Protein AF-A0AAN5C250-F1 (afdb_monomer_lite)

Foldseek 3Di:
DPPPPDLVVLLVVLCVCVVPVPDAAEAEDADCVQCPPPDPNVCLVVVLVVDPVSVVVVVVVQVVSCVVRVHRYYHYPD

Structure (mmCIF, N/CA/C/O backbone):
data_AF-A0AAN5C250-F1
#
_entry.id   AF-A0AAN5C250-F1
#
loop_
_atom_site.group_PDB
_atom_site.id
_atom_site.type_symbol
_atom_site.label_atom_id
_atom_site.label_alt_id
_atom_site.label_comp_id
_atom_site.label_asym_id
_atom_site.label_entity_id
_atom_site.label_seq_id
_atom_site.pdbx_PDB_ins_code
_atom_site.Cartn_x
_atom_site.Cartn_y
_atom_site.Cartn_z
_atom_site.occupancy
_atom_site.B_iso_or_equiv
_atom_site.auth_seq_id
_atom_site.auth_comp_id
_atom_site.auth_asym_id
_atom_site.auth_atom_id
_atom_site.pdbx_PDB_model_num
ATOM 1 N N . MET A 1 1 ? 8.692 13.920 -5.330 1.00 46.88 1 MET A N 1
ATOM 2 C CA . MET A 1 1 ? 7.430 14.067 -4.583 1.00 46.88 1 MET A CA 1
ATOM 3 C C . MET A 1 1 ? 7.755 14.750 -3.262 1.00 46.88 1 MET A C 1
ATOM 5 O O . MET A 1 1 ? 8.031 14.057 -2.294 1.00 46.88 1 MET A O 1
ATOM 9 N N . SER A 1 2 ? 7.846 16.083 -3.214 1.00 47.72 2 SER A N 1
ATOM 10 C CA . SER A 1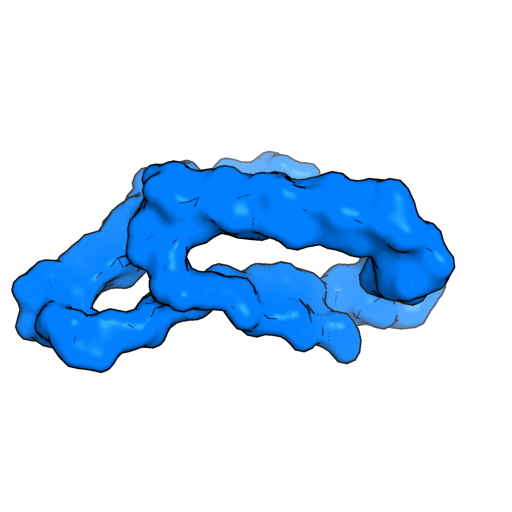 2 ? 7.809 16.761 -1.911 1.00 47.72 2 SER A CA 1
ATOM 11 C C . SER A 1 2 ? 6.344 16.795 -1.494 1.00 47.72 2 SER A C 1
ATOM 13 O O . SER A 1 2 ? 5.557 17.563 -2.043 1.00 47.72 2 SER A O 1
ATOM 15 N N . SER A 1 3 ? 5.943 15.869 -0.632 1.00 55.84 3 SER A N 1
ATOM 16 C CA . SER A 1 3 ? 4.593 15.851 -0.091 1.00 55.84 3 SER A CA 1
ATOM 17 C C . SER A 1 3 ? 4.495 16.926 0.988 1.00 55.84 3 SER A C 1
ATOM 19 O O . SER A 1 3 ? 4.835 16.680 2.139 1.00 55.84 3 SER A O 1
ATOM 21 N N . ASP A 1 4 ? 3.975 18.099 0.630 1.00 61.25 4 ASP A N 1
ATOM 22 C CA . ASP A 1 4 ? 3.410 19.047 1.611 1.00 61.25 4 ASP A CA 1
ATOM 23 C C . ASP A 1 4 ? 2.188 18.455 2.348 1.00 61.25 4 ASP A C 1
ATOM 25 O O . ASP A 1 4 ? 1.620 19.063 3.251 1.00 61.25 4 ASP A O 1
ATOM 29 N N . MET A 1 5 ? 1.772 17.243 1.973 1.00 62.28 5 MET A N 1
ATOM 30 C CA . M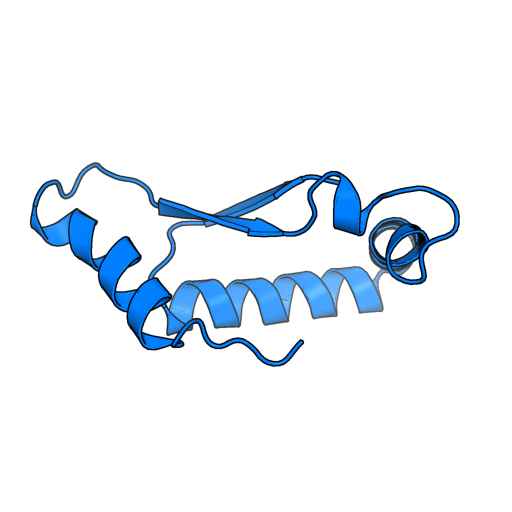ET A 1 5 ? 0.787 16.448 2.682 1.00 62.28 5 MET A CA 1
ATOM 31 C C . MET A 1 5 ? 1.476 15.724 3.840 1.00 62.28 5 MET A C 1
ATOM 33 O O . MET A 1 5 ? 2.285 14.820 3.621 1.00 62.28 5 MET A O 1
ATOM 37 N N . SER A 1 6 ? 1.178 16.140 5.070 1.00 75.38 6 SER A N 1
ATOM 38 C CA . SER A 1 6 ? 1.721 15.485 6.255 1.00 75.38 6 SER A CA 1
ATOM 39 C C . SER A 1 6 ? 1.211 14.045 6.337 1.00 75.38 6 SER A C 1
ATOM 41 O O . SER A 1 6 ? 0.039 13.770 6.080 1.00 75.38 6 SER A O 1
ATOM 43 N N . GLU A 1 7 ? 2.077 13.117 6.752 1.00 82.25 7 GLU A N 1
ATOM 44 C CA . GLU A 1 7 ? 1.675 11.742 7.092 1.00 82.25 7 GLU A CA 1
ATOM 45 C C . GLU A 1 7 ? 0.544 11.711 8.139 1.00 82.25 7 GLU A C 1
ATOM 47 O O . GLU A 1 7 ? -0.240 10.768 8.207 1.00 82.25 7 GLU A O 1
ATOM 52 N N . GLU A 1 8 ? 0.417 12.789 8.916 1.00 88.75 8 GLU A N 1
ATOM 53 C CA . GLU A 1 8 ? -0.669 13.018 9.861 1.00 88.75 8 GLU A CA 1
ATOM 54 C C . GLU A 1 8 ? -2.053 13.000 9.196 1.00 88.75 8 GLU A C 1
ATOM 56 O O . GLU A 1 8 ? -2.997 12.472 9.784 1.00 88.75 8 GLU A O 1
ATOM 61 N N . LEU A 1 9 ? -2.184 13.496 7.958 1.00 92.56 9 LEU A N 1
ATOM 62 C CA . LEU A 1 9 ? -3.463 13.498 7.247 1.00 92.56 9 LEU A CA 1
ATOM 63 C C . LEU A 1 9 ? -3.988 12.075 7.021 1.00 92.56 9 LEU A C 1
ATOM 65 O O . LEU A 1 9 ? -5.190 11.846 7.132 1.00 92.56 9 LEU A O 1
ATOM 69 N N . PHE A 1 10 ? -3.115 11.103 6.745 1.00 93.81 10 PHE A N 1
ATOM 70 C CA . PHE A 1 10 ? -3.536 9.710 6.562 1.00 93.81 10 PHE A CA 1
ATOM 71 C C . PHE A 1 10 ? -4.154 9.141 7.835 1.00 93.81 10 PHE A C 1
ATOM 73 O O . PHE A 1 10 ? -5.247 8.574 7.790 1.00 93.81 10 PHE A O 1
ATOM 80 N N . THR A 1 11 ? -3.506 9.375 8.974 1.00 94.19 11 THR A N 1
ATOM 81 C CA . THR A 1 11 ? -4.029 8.963 10.278 1.00 94.19 11 THR A CA 1
ATOM 82 C C . THR A 1 11 ? -5.329 9.697 10.616 1.00 94.19 11 THR A C 1
ATOM 84 O O . THR A 1 11 ? -6.281 9.067 11.071 1.00 94.19 11 THR A O 1
ATOM 87 N N . GLN A 1 12 ? -5.420 11.006 10.351 1.00 95.12 12 GLN A N 1
ATOM 88 C CA . GLN A 1 12 ? -6.637 11.793 10.595 1.00 95.12 12 GLN A CA 1
ATOM 89 C C . GLN A 1 12 ? -7.823 11.304 9.749 1.00 95.12 12 GLN A C 1
ATOM 91 O O . GLN A 1 12 ? -8.934 11.171 10.261 1.00 95.12 12 GLN A O 1
ATOM 96 N N . VAL A 1 13 ? -7.599 10.984 8.470 1.00 95.25 13 VAL A N 1
ATOM 97 C CA . VAL A 1 13 ? -8.644 10.443 7.585 1.00 95.25 13 VAL A CA 1
ATOM 98 C C . VAL A 1 13 ? -9.099 9.061 8.061 1.00 95.25 13 VAL A C 1
ATOM 100 O O . VAL A 1 13 ? -10.302 8.801 8.119 1.00 95.25 13 VAL A O 1
ATOM 103 N N . ALA A 1 14 ? -8.175 8.185 8.462 1.00 95.25 14 ALA A N 1
ATOM 104 C CA . ALA A 1 14 ? -8.530 6.885 9.028 1.00 95.25 14 ALA A CA 1
ATOM 105 C C . ALA A 1 14 ? -9.315 7.012 10.351 1.00 95.25 14 ALA A C 1
ATOM 107 O O . ALA A 1 14 ? -10.251 6.240 10.581 1.00 95.25 14 ALA A O 1
ATOM 108 N N . ALA A 1 15 ? -8.992 8.010 11.183 1.00 96.00 15 ALA A N 1
ATOM 109 C CA . ALA A 1 15 ? -9.649 8.279 12.466 1.00 96.00 15 ALA A CA 1
ATOM 110 C C . ALA A 1 15 ? -11.109 8.751 12.337 1.00 96.00 15 ALA A C 1
ATOM 112 O O . ALA A 1 15 ? -11.863 8.687 13.304 1.00 96.00 15 ALA A O 1
ATOM 113 N N . VAL A 1 16 ? -11.585 9.129 11.142 1.00 96.94 16 VAL A N 1
ATOM 114 C CA . VAL A 1 16 ? -13.018 9.419 10.910 1.00 96.94 16 VAL A CA 1
ATOM 115 C C . VAL A 1 16 ? -13.907 8.210 11.251 1.00 96.94 16 VAL A C 1
ATOM 117 O O . VAL A 1 16 ? -15.089 8.369 11.572 1.00 96.94 16 VAL A O 1
ATOM 120 N N . LYS A 1 17 ? -13.343 6.995 11.264 1.00 97.12 17 LYS A N 1
ATOM 121 C CA . LYS A 1 17 ? -14.023 5.785 11.747 1.00 97.12 17 LYS A CA 1
ATOM 122 C C . LYS A 1 17 ? -14.463 5.870 13.211 1.00 97.12 17 LYS A C 1
ATOM 124 O O . LYS A 1 17 ? -15.450 5.225 13.552 1.00 97.12 17 LYS A O 1
ATOM 129 N N . ASP A 1 18 ? -13.840 6.705 14.040 1.00 96.81 18 ASP A N 1
ATOM 130 C CA . ASP A 1 18 ? -14.267 6.922 15.430 1.00 96.81 18 ASP A CA 1
ATOM 131 C C . ASP A 1 18 ? -15.668 7.551 15.502 1.00 96.81 18 ASP A C 1
ATOM 133 O O . ASP A 1 18 ? -16.427 7.300 16.437 1.00 96.81 18 ASP A O 1
ATOM 137 N N . LEU A 1 19 ? -16.054 8.317 14.474 1.00 97.75 19 LEU A N 1
ATOM 138 C CA . LEU A 1 19 ? -17.389 8.912 14.350 1.00 97.75 19 LEU A CA 1
ATOM 139 C C . LEU A 1 19 ? -18.422 7.920 13.799 1.00 97.75 19 LEU A C 1
ATOM 141 O O . LEU A 1 19 ? -19.607 8.000 14.125 1.00 97.75 19 LEU A O 1
ATOM 145 N N . LYS A 1 20 ? -17.994 6.994 12.935 1.00 97.62 20 LYS A N 1
ATOM 146 C CA . LYS A 1 20 ? -18.846 5.955 12.344 1.00 97.62 20 LYS A CA 1
ATOM 147 C C . LYS A 1 20 ? -18.044 4.657 12.172 1.00 97.62 20 LYS A C 1
ATOM 149 O O . LYS A 1 20 ? -17.460 4.445 11.107 1.00 97.62 20 LYS A O 1
ATOM 154 N N . PRO A 1 21 ? -18.089 3.742 13.161 1.00 96.69 21 PRO A N 1
ATOM 155 C CA . PRO A 1 21 ? -17.257 2.531 13.173 1.00 96.69 21 PRO A CA 1
ATOM 156 C C . PRO A 1 21 ? -17.485 1.558 12.008 1.00 96.69 21 PRO A C 1
ATOM 158 O O . PRO A 1 21 ? -16.672 0.668 11.774 1.00 96.69 21 PRO A O 1
ATOM 161 N N . SER A 1 22 ? -18.595 1.697 11.275 1.00 97.69 22 SER A N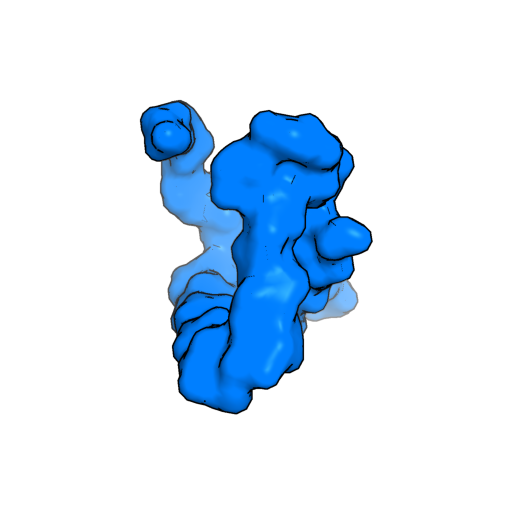 1
ATOM 162 C CA . SER A 1 22 ? -18.891 0.886 10.089 1.00 97.69 22 SER A CA 1
ATOM 163 C C . SER A 1 22 ? -18.217 1.379 8.806 1.00 97.69 22 SER A C 1
ATOM 165 O O . SER A 1 22 ? -18.294 0.686 7.792 1.00 97.69 22 SER A O 1
ATOM 167 N N . LEU A 1 23 ? -17.579 2.556 8.816 1.00 97.94 23 LEU A N 1
ATOM 168 C CA . LEU A 1 23 ? -16.836 3.047 7.659 1.00 97.94 23 LEU A CA 1
ATOM 169 C C . LEU A 1 23 ? -15.609 2.181 7.378 1.00 97.94 23 LEU A C 1
ATOM 171 O O . LEU A 1 23 ? -14.960 1.656 8.283 1.00 97.94 23 LEU A O 1
ATOM 175 N N . LYS A 1 24 ? -15.291 2.080 6.090 1.00 97.94 24 LYS A N 1
ATOM 176 C CA . LYS A 1 24 ? -14.077 1.462 5.577 1.00 97.94 24 LYS A CA 1
ATOM 177 C C . LYS A 1 24 ? -13.339 2.493 4.749 1.00 97.94 24 LYS A C 1
ATOM 179 O O . LYS A 1 24 ? -13.929 3.080 3.844 1.00 97.94 24 LYS A O 1
ATOM 184 N N . ILE A 1 25 ? -12.085 2.738 5.102 1.00 97.50 25 ILE A N 1
ATOM 185 C CA . ILE A 1 25 ? -11.252 3.750 4.457 1.00 97.50 25 ILE A CA 1
ATOM 186 C C . ILE A 1 25 ? -10.147 3.032 3.695 1.00 97.50 25 ILE A C 1
ATOM 188 O O . ILE A 1 25 ? -9.394 2.253 4.278 1.00 97.50 25 ILE A O 1
ATOM 192 N N . TYR A 1 26 ? -10.058 3.301 2.398 1.00 97.44 26 TYR A N 1
ATOM 193 C CA . TYR A 1 26 ? -9.096 2.678 1.498 1.00 97.44 26 TYR A CA 1
ATOM 194 C C . TYR A 1 26 ? -8.100 3.725 1.015 1.00 97.44 26 TYR A C 1
ATOM 196 O O . TYR A 1 26 ? -8.466 4.882 0.807 1.00 97.44 26 TYR A O 1
ATOM 204 N N . VAL A 1 27 ? -6.854 3.307 0.820 1.00 95.62 27 VAL A N 1
ATOM 205 C CA . VAL A 1 27 ? -5.853 4.102 0.105 1.00 95.62 27 VAL A CA 1
ATOM 206 C C . VAL A 1 27 ? -5.826 3.651 -1.350 1.00 95.62 27 VAL 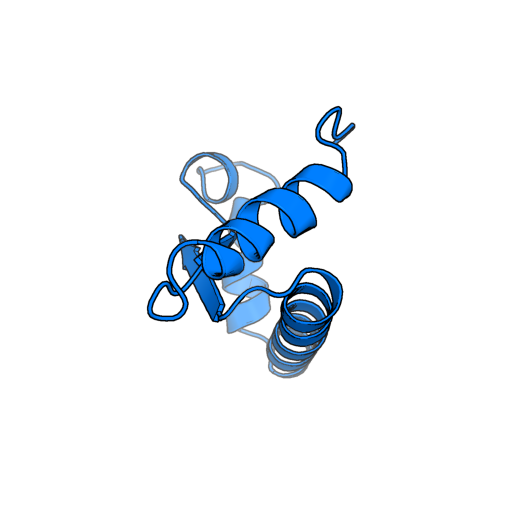A C 1
ATOM 208 O O . VAL A 1 27 ? -5.714 2.455 -1.610 1.00 95.62 27 VAL A O 1
ATOM 211 N N . SER A 1 28 ? -5.940 4.587 -2.291 1.00 96.69 28 SER A N 1
ATOM 212 C CA . SER A 1 28 ? -5.782 4.287 -3.716 1.00 96.69 28 SER A CA 1
ATOM 213 C C . SER A 1 28 ? -4.341 4.546 -4.154 1.00 96.69 28 SER A C 1
ATOM 215 O O . SER A 1 28 ? -3.726 5.530 -3.735 1.00 96.69 28 SER A O 1
ATOM 217 N N . VAL A 1 29 ? -3.784 3.641 -4.957 1.00 96.12 29 VAL A N 1
ATOM 218 C CA . VAL A 1 29 ? -2.452 3.771 -5.560 1.00 96.12 29 VAL A CA 1
ATOM 219 C C . VAL A 1 29 ? -2.608 3.671 -7.069 1.00 96.12 29 VAL A C 1
ATOM 221 O O . VAL A 1 29 ? -3.143 2.680 -7.558 1.00 96.12 29 VAL A O 1
ATOM 224 N N . GLY A 1 30 ? -2.091 4.670 -7.783 1.00 95.94 30 GLY A N 1
ATOM 225 C CA . GLY A 1 30 ? -2.194 4.778 -9.234 1.00 95.94 30 GLY A CA 1
ATOM 226 C C . GLY A 1 30 ? -2.868 6.084 -9.638 1.00 95.94 30 GLY A C 1
ATOM 227 O O . GLY A 1 30 ? -2.393 7.162 -9.267 1.00 95.94 30 GLY A O 1
ATOM 228 N N . GLY A 1 31 ? -3.958 5.971 -10.387 1.00 97.25 31 GLY A N 1
ATOM 229 C CA . GLY A 1 31 ? -4.685 7.067 -11.005 1.00 97.25 31 GLY A CA 1
ATOM 230 C C . GLY A 1 31 ? -4.099 7.454 -12.358 1.00 97.25 31 GLY A C 1
ATOM 231 O O . GLY A 1 31 ? -2.937 7.177 -12.662 1.00 97.25 31 GLY A O 1
ATOM 232 N N . TRP A 1 32 ? -4.905 8.161 -13.157 1.00 96.25 32 TRP A N 1
ATOM 233 C CA . TRP A 1 32 ? -4.576 8.506 -14.545 1.00 96.25 32 TRP A CA 1
ATOM 234 C C . TRP A 1 32 ? -3.149 9.036 -14.718 1.00 96.25 32 TRP A C 1
ATOM 236 O O . TRP A 1 32 ? -2.392 8.486 -15.498 1.00 96.25 32 TRP A O 1
ATOM 246 N N . THR A 1 33 ? -2.738 10.049 -13.947 1.00 95.25 33 THR A N 1
ATOM 247 C CA . THR A 1 33 ? -1.398 10.657 -14.058 1.00 95.25 33 THR A CA 1
ATOM 248 C C . THR A 1 33 ? -0.257 9.679 -13.765 1.00 95.25 33 THR A C 1
ATOM 250 O O . THR A 1 33 ? 0.832 9.830 -14.310 1.00 95.25 33 THR A O 1
ATOM 253 N N . PHE A 1 34 ? -0.474 8.696 -12.886 1.00 95.94 34 PHE A N 1
ATOM 254 C CA . PHE A 1 34 ? 0.532 7.682 -12.570 1.00 95.94 34 PHE A CA 1
ATOM 255 C C . PHE A 1 34 ? 0.643 6.639 -13.690 1.00 95.94 34 PHE A C 1
ATOM 257 O O . PHE A 1 34 ? 1.743 6.163 -13.972 1.00 95.94 34 PHE A O 1
ATOM 264 N N . SER A 1 35 ? -0.476 6.320 -14.338 1.00 95.44 35 SER A N 1
ATOM 265 C CA . SER A 1 35 ? -0.564 5.328 -15.414 1.00 95.44 35 SER A CA 1
ATOM 266 C C . SER A 1 35 ? -0.503 5.925 -16.828 1.00 95.44 35 SER A C 1
ATOM 268 O O . SER A 1 35 ? -0.561 5.172 -17.800 1.00 95.44 35 SER A O 1
ATOM 270 N N . ASP A 1 36 ? -0.389 7.251 -16.962 1.00 96.69 36 ASP A N 1
ATOM 271 C CA . ASP A 1 36 ? -0.444 7.953 -18.248 1.00 96.69 36 ASP A CA 1
ATOM 272 C C . ASP A 1 36 ? 0.707 7.527 -19.163 1.00 96.69 36 ASP A C 1
ATOM 274 O O . ASP A 1 36 ? 1.818 7.231 -18.706 1.00 96.69 36 ASP A O 1
ATOM 278 N N . ASN A 1 37 ? 0.446 7.506 -20.467 1.00 95.00 37 ASN A N 1
ATOM 279 C CA . ASN A 1 37 ? 1.410 7.030 -21.450 1.00 95.00 37 ASN A CA 1
ATOM 280 C C . ASN A 1 37 ? 2.674 7.893 -21.472 1.00 95.00 37 ASN A C 1
ATOM 282 O O . ASN A 1 37 ? 2.647 9.091 -21.197 1.00 95.00 37 ASN A O 1
ATOM 286 N N . ASP A 1 38 ? 3.795 7.255 -21.814 1.00 95.69 38 ASP A N 1
ATOM 287 C CA . ASP A 1 38 ? 5.106 7.899 -21.943 1.00 95.69 38 ASP A CA 1
ATOM 288 C C . ASP A 1 38 ? 5.632 8.549 -20.641 1.00 95.69 38 ASP A C 1
ATOM 290 O O . ASP A 1 38 ? 6.583 9.335 -20.663 1.00 95.69 38 ASP A O 1
ATOM 294 N N . THR A 1 39 ? 5.064 8.187 -19.482 1.00 95.69 39 THR A N 1
ATOM 295 C CA . THR A 1 39 ? 5.574 8.571 -18.157 1.00 95.69 39 THR A CA 1
ATOM 296 C C . THR A 1 39 ? 6.490 7.501 -17.561 1.00 95.69 39 THR A C 1
ATOM 298 O O . THR A 1 39 ? 6.412 6.315 -17.875 1.00 95.69 39 THR A O 1
ATOM 301 N N . VAL A 1 40 ? 7.356 7.906 -16.628 1.00 96.81 40 VAL A N 1
ATOM 302 C CA . VAL A 1 40 ? 8.255 6.975 -15.917 1.00 96.81 40 VAL A CA 1
ATOM 303 C C . VAL A 1 40 ? 7.521 6.016 -14.973 1.00 96.81 40 VAL A C 1
ATOM 305 O O . VAL A 1 40 ? 8.097 5.017 -14.550 1.00 96.81 40 VAL A O 1
ATOM 308 N N . THR A 1 41 ? 6.272 6.321 -14.614 1.00 96.88 41 THR A N 1
ATOM 309 C CA . THR A 1 41 ? 5.445 5.507 -13.715 1.00 96.88 41 THR A CA 1
ATOM 310 C C . THR A 1 41 ? 4.544 4.524 -14.459 1.00 96.88 41 THR A C 1
ATOM 312 O O . THR A 1 41 ? 4.245 3.468 -13.901 1.00 96.88 41 THR A O 1
ATOM 315 N N . GLN A 1 42 ? 4.221 4.792 -15.731 1.00 97.31 42 GLN A N 1
ATOM 316 C CA . GLN A 1 42 ? 3.421 3.923 -16.601 1.00 97.31 42 GLN A CA 1
ATOM 317 C C . GLN A 1 42 ? 3.805 2.426 -16.545 1.00 97.31 42 GLN A C 1
ATOM 319 O O . GLN A 1 42 ? 2.913 1.596 -16.350 1.00 97.31 42 GLN A O 1
ATOM 324 N N . PRO A 1 43 ? 5.088 2.015 -16.673 1.00 97.62 43 PRO A N 1
ATOM 325 C CA . PRO A 1 43 ? 5.419 0.590 -16.713 1.00 97.62 43 PRO A CA 1
ATOM 326 C C . PRO A 1 43 ? 5.332 -0.101 -15.345 1.00 97.62 43 PRO A C 1
ATOM 328 O O . PRO A 1 43 ? 5.331 -1.332 -15.289 1.00 97.62 43 PRO A O 1
ATOM 331 N N . LEU A 1 44 ? 5.268 0.642 -14.233 1.00 97.38 44 LEU A N 1
ATOM 332 C CA . LEU A 1 44 ? 5.503 0.090 -12.896 1.00 97.38 44 LEU A CA 1
ATOM 333 C C . LEU A 1 44 ? 4.476 -0.970 -12.496 1.00 97.38 44 LEU A C 1
ATOM 335 O O . LEU A 1 44 ? 4.869 -2.022 -11.992 1.00 97.38 44 LEU A O 1
ATOM 339 N N . PHE A 1 45 ? 3.182 -0.747 -12.743 1.00 97.75 45 PHE A N 1
ATOM 340 C CA . PHE A 1 45 ? 2.173 -1.766 -12.437 1.00 97.75 45 PHE A CA 1
ATOM 341 C C . PHE A 1 45 ? 2.349 -3.022 -13.290 1.00 97.75 45 PHE A C 1
ATOM 343 O O . PHE A 1 45 ? 2.279 -4.128 -12.754 1.00 97.75 45 PHE A O 1
ATOM 350 N N . GLY A 1 46 ? 2.673 -2.870 -14.578 1.00 98.00 46 GLY A N 1
ATOM 351 C CA . GLY A 1 46 ? 2.980 -3.994 -15.464 1.00 98.00 46 GLY A CA 1
ATOM 352 C C . GLY A 1 46 ? 4.203 -4.788 -14.997 1.00 98.00 46 GLY A C 1
ATOM 353 O O . GLY A 1 46 ? 4.160 -6.015 -14.919 1.00 98.00 46 GLY A O 1
ATOM 354 N N . GLU A 1 47 ? 5.276 -4.103 -14.603 1.00 98.38 47 GLU A N 1
ATOM 355 C CA . GLU A 1 47 ? 6.478 -4.731 -14.055 1.00 98.38 47 GLU A CA 1
ATOM 356 C C . GLU A 1 47 ? 6.223 -5.450 -12.729 1.00 98.38 47 GLU A C 1
ATOM 358 O O . GLU A 1 47 ? 6.724 -6.560 -12.522 1.00 98.38 47 GLU A O 1
ATOM 363 N N . ILE A 1 48 ? 5.459 -4.824 -11.828 1.00 98.50 48 ILE A N 1
ATOM 364 C CA . ILE A 1 48 ? 5.047 -5.438 -10.565 1.00 98.50 48 ILE A CA 1
ATOM 365 C C . ILE A 1 48 ? 4.226 -6.686 -10.867 1.00 98.50 48 ILE A C 1
ATOM 367 O O . ILE A 1 48 ? 4.523 -7.740 -10.316 1.00 98.50 48 ILE A O 1
ATOM 371 N N . ALA A 1 49 ? 3.235 -6.594 -11.755 1.00 98.38 49 ALA A N 1
ATOM 372 C CA . ALA A 1 49 ? 2.351 -7.696 -12.105 1.00 98.38 49 ALA A CA 1
ATOM 373 C C . ALA A 1 49 ? 3.089 -8.855 -12.789 1.00 98.38 49 ALA A C 1
ATOM 375 O O . ALA A 1 49 ? 2.740 -10.006 -12.533 1.00 98.38 49 ALA A O 1
ATOM 376 N N . ALA A 1 50 ? 4.120 -8.591 -13.595 1.00 98.69 50 ALA A N 1
ATOM 377 C CA . ALA A 1 50 ? 4.879 -9.617 -14.311 1.00 98.69 50 ALA A CA 1
ATOM 378 C C . ALA A 1 50 ? 5.806 -10.443 -13.397 1.00 98.69 50 ALA A C 1
ATOM 380 O O . ALA A 1 50 ? 5.963 -11.648 -13.601 1.00 98.69 50 ALA A O 1
ATOM 381 N N . ASP A 1 51 ? 6.370 -9.848 -12.343 1.00 98.81 51 ASP A N 1
ATOM 382 C CA . ASP A 1 51 ? 7.405 -10.482 -11.517 1.00 98.81 51 ASP A CA 1
ATOM 383 C C . ASP A 1 51 ? 6.894 -10.909 -10.127 1.00 98.81 51 ASP A C 1
ATOM 385 O O . ASP A 1 51 ? 6.379 -10.112 -9.345 1.00 98.81 51 ASP A O 1
ATOM 389 N N . ALA A 1 52 ? 7.075 -12.185 -9.770 1.00 98.75 52 ALA A N 1
ATOM 390 C CA . ALA A 1 52 ? 6.580 -12.732 -8.502 1.00 98.75 52 ALA A CA 1
ATOM 391 C C . ALA A 1 52 ? 7.219 -12.097 -7.252 1.00 98.75 52 ALA A C 1
ATOM 393 O O . ALA A 1 52 ? 6.554 -11.940 -6.222 1.00 98.75 52 ALA A O 1
ATOM 394 N N . THR A 1 53 ? 8.495 -11.725 -7.334 1.00 98.75 53 THR A N 1
ATOM 395 C CA . THR A 1 53 ? 9.232 -11.057 -6.257 1.00 98.75 53 THR A CA 1
ATOM 396 C C . THR A 1 53 ? 8.746 -9.620 -6.093 1.00 98.75 53 THR A C 1
ATOM 398 O O . THR A 1 53 ? 8.535 -9.174 -4.959 1.00 98.75 53 THR A O 1
ATOM 401 N N . LYS A 1 54 ? 8.486 -8.912 -7.201 1.00 98.75 54 LYS A N 1
ATOM 402 C CA . LYS A 1 54 ? 7.904 -7.562 -7.174 1.00 98.75 54 LYS A CA 1
ATOM 403 C C . LYS A 1 54 ? 6.473 -7.582 -6.635 1.00 98.75 54 LYS A C 1
ATOM 405 O O . LYS A 1 54 ? 6.193 -6.807 -5.723 1.00 98.75 54 LYS A O 1
ATOM 410 N N . ARG A 1 55 ? 5.609 -8.520 -7.064 1.00 98.69 55 ARG A N 1
ATOM 411 C CA . ARG A 1 55 ? 4.257 -8.703 -6.482 1.00 98.69 55 ARG A CA 1
ATOM 412 C C . ARG A 1 55 ? 4.308 -8.888 -4.967 1.00 98.69 55 ARG A C 1
ATOM 414 O O . ARG A 1 55 ? 3.579 -8.222 -4.236 1.00 98.69 55 ARG A O 1
ATOM 421 N N . ARG A 1 56 ? 5.193 -9.766 -4.479 1.00 98.81 56 ARG A N 1
ATOM 422 C CA . ARG A 1 56 ? 5.356 -10.019 -3.037 1.00 98.81 56 ARG A CA 1
ATOM 423 C C . ARG A 1 56 ? 5.841 -8.777 -2.293 1.00 98.81 56 ARG A C 1
ATOM 425 O O . ARG A 1 56 ? 5.333 -8.471 -1.218 1.00 98.81 56 ARG A O 1
ATOM 432 N N . THR A 1 57 ? 6.816 -8.071 -2.856 1.00 98.69 57 THR A N 1
ATOM 433 C CA . THR A 1 57 ? 7.355 -6.842 -2.262 1.00 98.69 57 THR A CA 1
ATOM 434 C C . THR A 1 57 ? 6.290 -5.752 -2.178 1.00 98.69 57 THR A C 1
ATOM 436 O O . THR A 1 57 ? 6.130 -5.154 -1.116 1.00 98.69 57 THR A O 1
ATOM 439 N N . PHE A 1 58 ? 5.526 -5.547 -3.254 1.00 98.38 58 PHE A N 1
ATOM 440 C CA . PHE A 1 58 ? 4.411 -4.604 -3.289 1.00 98.38 58 PHE A CA 1
ATOM 441 C C . PHE A 1 58 ? 3.377 -4.941 -2.211 1.00 98.38 58 PHE A C 1
ATOM 443 O O . PHE A 1 58 ? 3.149 -4.122 -1.329 1.00 98.38 58 PHE A O 1
ATOM 450 N N . ALA A 1 59 ? 2.865 -6.177 -2.180 1.00 98.50 59 ALA A N 1
ATOM 451 C CA . ALA A 1 59 ? 1.875 -6.603 -1.188 1.00 98.50 59 ALA A CA 1
ATOM 452 C C . ALA A 1 59 ? 2.360 -6.430 0.265 1.00 98.50 59 ALA A C 1
ATOM 454 O O . ALA A 1 59 ? 1.620 -5.934 1.116 1.00 98.50 59 ALA A O 1
ATOM 455 N N . ASN A 1 60 ? 3.618 -6.786 0.553 1.00 98.69 60 ASN A N 1
ATOM 456 C CA . ASN A 1 60 ? 4.200 -6.621 1.887 1.00 98.69 60 ASN A CA 1
ATOM 457 C C . ASN A 1 60 ? 4.312 -5.147 2.294 1.00 98.69 60 ASN A C 1
ATOM 459 O O . ASN A 1 60 ? 4.071 -4.810 3.451 1.00 98.69 60 ASN A O 1
ATOM 463 N N . ASN A 1 61 ? 4.701 -4.268 1.370 1.00 98.00 61 ASN A N 1
ATOM 464 C CA . ASN A 1 61 ? 4.819 -2.840 1.657 1.00 98.00 61 ASN A CA 1
ATOM 465 C C . ASN A 1 61 ? 3.449 -2.166 1.762 1.00 98.00 61 ASN A C 1
ATOM 467 O O . ASN A 1 61 ? 3.256 -1.353 2.661 1.00 98.00 61 ASN A O 1
ATOM 471 N N . THR A 1 62 ? 2.481 -2.564 0.937 1.00 97.94 62 THR A N 1
ATOM 472 C CA . THR A 1 62 ? 1.083 -2.152 1.080 1.00 97.94 62 THR A CA 1
ATOM 473 C C . THR A 1 62 ? 0.562 -2.503 2.467 1.00 97.94 62 THR A C 1
ATOM 475 O O . THR A 1 62 ? 0.081 -1.620 3.166 1.00 97.94 62 THR A O 1
ATOM 478 N N . LEU A 1 63 ? 0.728 -3.750 2.921 1.00 98.19 63 LEU A N 1
ATOM 479 C CA . LEU A 1 63 ? 0.280 -4.160 4.255 1.00 98.19 63 LEU A CA 1
ATOM 480 C C . LEU A 1 63 ? 0.914 -3.315 5.371 1.00 98.19 63 LEU A C 1
ATOM 482 O O . LEU A 1 63 ? 0.231 -2.967 6.332 1.00 98.19 63 LEU A O 1
ATOM 486 N N . LYS A 1 64 ? 2.199 -2.955 5.243 1.00 97.94 64 LYS A N 1
ATOM 487 C CA . LYS A 1 64 ? 2.851 -2.041 6.194 1.00 97.94 64 LYS A CA 1
ATOM 488 C C . LYS A 1 64 ? 2.142 -0.689 6.226 1.00 97.94 64 LYS A C 1
ATOM 490 O O . LYS A 1 64 ? 1.769 -0.262 7.306 1.00 97.94 64 LYS A O 1
ATOM 495 N N . ILE A 1 65 ? 1.896 -0.066 5.071 1.00 95.62 65 ILE A N 1
ATOM 496 C CA . ILE A 1 65 ? 1.195 1.228 4.977 1.00 95.62 65 ILE A CA 1
ATOM 497 C C . ILE A 1 65 ? -0.207 1.144 5.594 1.00 95.62 65 ILE A C 1
ATOM 499 O O . ILE A 1 65 ? -0.569 2.006 6.395 1.00 95.62 65 ILE A O 1
ATOM 503 N N . LEU A 1 66 ? -0.978 0.097 5.272 1.00 97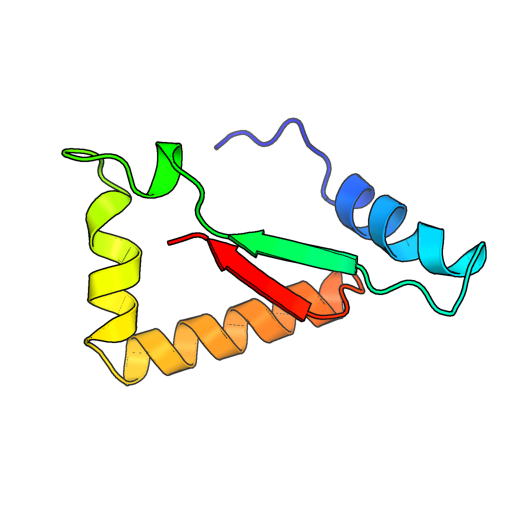.19 66 LEU A N 1
ATOM 504 C CA . LEU A 1 66 ? -2.327 -0.087 5.820 1.00 97.19 66 LEU A CA 1
ATOM 505 C C . LEU A 1 66 ? -2.305 -0.143 7.353 1.00 97.19 66 LEU A C 1
ATOM 507 O O . LEU A 1 66 ? -3.073 0.559 8.006 1.00 97.19 66 LEU A O 1
ATOM 511 N N . ASN A 1 67 ? -1.379 -0.918 7.924 1.00 97.50 67 ASN A N 1
ATOM 512 C CA . ASN A 1 67 ? -1.235 -1.051 9.373 1.00 97.50 67 ASN A CA 1
ATOM 513 C C . ASN A 1 67 ? -0.691 0.219 10.038 1.00 97.50 67 ASN A C 1
ATOM 515 O O . ASN A 1 67 ? -1.124 0.554 11.136 1.00 97.50 67 ASN A O 1
ATOM 519 N N . THR A 1 68 ? 0.253 0.914 9.398 1.00 96.19 68 THR A N 1
ATOM 520 C CA . THR A 1 68 ? 0.874 2.127 9.946 1.00 96.19 68 THR A CA 1
ATOM 521 C C . THR A 1 68 ? -0.138 3.258 10.101 1.00 96.19 68 THR A C 1
ATOM 523 O O . THR A 1 68 ? -0.114 3.940 11.121 1.00 96.19 68 THR A O 1
ATOM 526 N N . TYR A 1 69 ? -1.035 3.439 9.128 1.00 95.81 69 TYR A N 1
ATOM 527 C CA . TYR A 1 69 ? -1.962 4.579 9.109 1.00 95.81 69 TYR A CA 1
ATOM 528 C C . TYR A 1 69 ? -3.424 4.210 9.408 1.00 95.81 69 TYR A C 1
ATOM 530 O O . TYR A 1 69 ? -4.267 5.093 9.519 1.00 95.81 69 TYR A O 1
ATOM 538 N N . GLY A 1 70 ? -3.746 2.923 9.57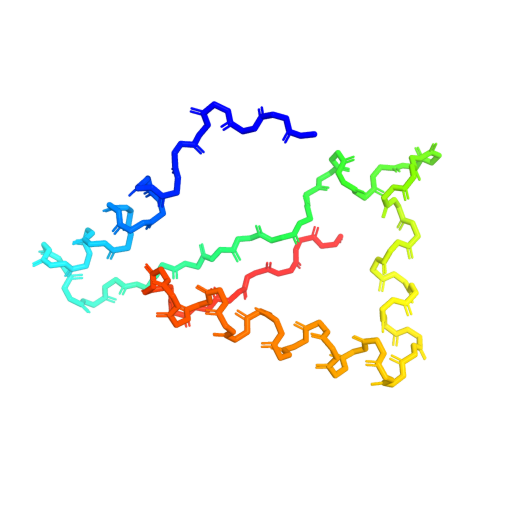0 1.00 96.12 70 GLY A N 1
ATOM 539 C CA . GLY A 1 70 ? -5.081 2.464 9.971 1.00 96.12 70 GLY A CA 1
ATOM 540 C C . GLY A 1 70 ? -6.099 2.336 8.831 1.00 96.12 70 GLY A C 1
ATOM 541 O O . GLY A 1 70 ? -7.308 2.356 9.088 1.00 96.12 70 GLY A O 1
ATOM 542 N N . PHE A 1 71 ? -5.643 2.193 7.585 1.00 97.56 71 PHE A N 1
ATOM 543 C CA . PHE A 1 71 ? -6.511 1.935 6.432 1.00 97.56 71 PHE A CA 1
ATOM 544 C C . PHE A 1 71 ? -7.057 0.498 6.444 1.00 97.56 71 PHE A C 1
ATOM 546 O O . PHE A 1 71 ? -6.390 -0.439 6.873 1.00 97.56 71 PHE A O 1
ATOM 553 N N . ASP A 1 72 ? -8.278 0.313 5.942 1.00 98.06 72 ASP A N 1
ATOM 554 C CA . ASP A 1 72 ? -8.957 -0.987 5.868 1.00 98.06 72 ASP A CA 1
ATOM 555 C C . ASP A 1 72 ? -8.625 -1.775 4.595 1.00 98.06 72 ASP A C 1
ATOM 557 O O . ASP A 1 72 ? -8.951 -2.959 4.494 1.00 98.06 72 ASP A O 1
ATOM 561 N N . GLY A 1 73 ? -7.997 -1.134 3.611 1.00 97.94 73 GLY A N 1
ATOM 562 C CA . GLY A 1 73 ? -7.627 -1.784 2.367 1.00 97.94 73 GLY A CA 1
ATOM 563 C C . GLY A 1 73 ? -6.949 -0.856 1.373 1.00 97.94 73 GLY A C 1
ATOM 564 O O . GLY A 1 73 ? -6.762 0.337 1.615 1.00 97.94 73 GLY A O 1
ATOM 565 N N . ILE A 1 74 ? -6.591 -1.447 0.241 1.00 98.00 74 ILE A N 1
ATOM 566 C CA . ILE A 1 74 ? -6.013 -0.770 -0.914 1.00 98.00 74 ILE A CA 1
ATOM 567 C C . ILE A 1 74 ? -6.978 -0.848 -2.094 1.00 98.00 74 ILE A C 1
ATOM 569 O O . ILE A 1 74 ? -7.609 -1.880 -2.318 1.00 98.00 74 ILE A O 1
ATOM 573 N N . ASP A 1 75 ? -7.050 0.243 -2.836 1.00 98.00 75 ASP A N 1
ATOM 574 C CA . ASP A 1 75 ? -7.582 0.311 -4.187 1.00 98.00 75 ASP A CA 1
ATOM 575 C C . ASP A 1 75 ? -6.399 0.445 -5.163 1.00 98.00 75 ASP A C 1
ATOM 577 O O . ASP A 1 75 ? -5.466 1.211 -4.914 1.00 98.00 75 ASP A O 1
ATOM 581 N N . ILE A 1 76 ? -6.377 -0.365 -6.220 1.00 97.44 76 ILE A N 1
ATOM 582 C CA . ILE A 1 76 ? -5.330 -0.312 -7.249 1.00 97.44 76 ILE A CA 1
ATOM 583 C C . ILE A 1 76 ? -5.981 0.286 -8.487 1.00 97.44 76 ILE A C 1
ATOM 585 O O . ILE A 1 76 ? -6.667 -0.419 -9.226 1.00 97.44 76 ILE A O 1
ATOM 589 N N . ASP A 1 77 ? -5.751 1.576 -8.686 1.00 97.19 77 ASP A N 1
ATOM 590 C CA . ASP A 1 77 ? -6.278 2.344 -9.810 1.00 97.19 77 ASP A CA 1
ATOM 591 C C . ASP A 1 77 ? -5.225 2.361 -10.923 1.00 97.19 77 ASP A C 1
ATOM 593 O O . ASP A 1 77 ? -4.530 3.354 -11.134 1.00 97.19 77 ASP A O 1
ATOM 597 N N . TRP A 1 78 ? -4.995 1.191 -11.526 1.00 94.62 78 TRP A N 1
ATOM 598 C CA . TRP A 1 78 ? -4.055 1.035 -12.638 1.00 94.62 78 TRP A CA 1
ATOM 599 C C . TRP A 1 78 ? -4.666 1.583 -13.926 1.00 94.62 78 TRP A C 1
ATOM 601 O O . TRP A 1 78 ? -5.625 0.967 -14.441 1.00 94.62 78 TRP A O 1
#

Sequence (78 aa):
MSSDMSEELFTQVAAVKDLKPSLKIYVSVGGWTFSDNDTVTQPLFGEIAADATKRRTFANNTLKILNTYGFDGIDIDW

Secondary structure (DSSP, 8-state):
----S-HHHHHHHHHGGGT-TT---EEEEE-HHHH-TTSSSHHHHHHHHH-HHHHHHHHHHHHHHHHHHT-SEEEEE-

InterPro domains:
  IPR001223 Glycoside hydrolase family 18, catalytic domain [PF00704] (7-78)
  IPR001223 Glycoside hydrolase family 18, catalytic domain [PS51910] (1-78)
  IPR017853 Glycoside hydrolase superfamily [SSF51445] (7-78)
  IPR050314 Glycosyl hydrolase family 18 [PTHR11177] (10-78)

pLDDT: mean 93.76, std 10.85, range [46.88, 98.81]

Organism: Aspergillus oryzae (NCBI:txid5062)

Radius of gyration: 14.4 Å; chains: 1; bounding box: 28×32×37 Å